Protein AF-A0A529NCM4-F1 (afdb_monomer_lite)

Secondary structure (DSSP, 8-state):
--HHHHHHHHHHHHHHHHHHHHHHHHHHHH--PPPHHHHT-TTTHHHHHHHHHHHHSSTTHHHHHHHHHHTTTHHHHHHHHHHHHHHHHHHHHHHHHHHHHHHHHHHHGGG--

Structure (mmCIF, N/CA/C/O backbone):
data_AF-A0A529NCM4-F1
#
_entry.id   AF-A0A529NCM4-F1
#
loop_
_atom_site.group_PDB
_atom_site.id
_atom_site.type_symbol
_atom_site.label_atom_id
_atom_site.label_alt_id
_atom_site.label_comp_id
_atom_site.label_asym_id
_atom_site.label_entity_id
_atom_site.label_seq_id
_atom_site.pdbx_PDB_ins_code
_atom_site.Cartn_x
_atom_site.Cartn_y
_atom_site.Cartn_z
_atom_site.occupancy
_atom_site.B_iso_or_equiv
_atom_site.auth_seq_id
_atom_site.auth_comp_id
_atom_site.auth_asym_id
_atom_site.auth_atom_id
_atom_site.pdbx_PDB_model_num
ATOM 1 N N . PHE A 1 1 ? 8.523 -6.391 -25.989 1.00 59.00 1 PHE A N 1
ATOM 2 C CA . PHE A 1 1 ? 7.464 -7.277 -25.451 1.00 59.00 1 PHE A CA 1
ATOM 3 C C . PHE A 1 1 ? 7.223 -7.101 -23.940 1.00 59.00 1 PHE A C 1
ATOM 5 O O . PHE A 1 1 ? 6.138 -7.434 -23.498 1.00 59.00 1 PHE A O 1
ATOM 12 N N . LEU A 1 2 ? 8.159 -6.534 -23.152 1.00 65.44 2 LEU A N 1
ATOM 13 C CA . LEU A 1 2 ? 8.000 -6.317 -21.694 1.00 65.44 2 LEU A CA 1
ATOM 14 C C . LEU A 1 2 ? 7.269 -5.019 -21.295 1.00 65.44 2 LEU A C 1
ATOM 16 O O . LEU A 1 2 ? 6.596 -4.990 -20.272 1.00 65.44 2 LEU A O 1
ATOM 20 N N . VAL A 1 3 ? 7.348 -3.958 -22.106 1.00 71.38 3 VAL A N 1
ATOM 21 C CA . VAL A 1 3 ? 6.725 -2.660 -21.772 1.00 71.38 3 VAL A CA 1
ATOM 22 C C . VAL A 1 3 ? 5.199 -2.725 -21.733 1.00 71.38 3 VAL A C 1
ATOM 24 O O . VAL A 1 3 ? 4.601 -2.102 -20.867 1.00 71.38 3 VAL A O 1
ATOM 27 N N . VAL A 1 4 ? 4.566 -3.509 -22.611 1.00 78.88 4 VAL A N 1
ATOM 28 C CA . VAL A 1 4 ? 3.099 -3.638 -22.630 1.00 78.88 4 VAL A CA 1
ATOM 29 C C . VAL A 1 4 ? 2.572 -4.345 -21.364 1.00 78.88 4 VAL A C 1
ATOM 31 O O . VAL A 1 4 ? 1.710 -3.767 -20.706 1.00 78.88 4 VAL A O 1
ATOM 34 N N . PRO A 1 5 ? 3.107 -5.510 -20.937 1.00 76.38 5 PRO A N 1
ATOM 35 C CA . PRO A 1 5 ? 2.738 -6.129 -19.660 1.00 76.38 5 PRO A CA 1
ATOM 36 C C . PRO A 1 5 ? 3.003 -5.246 -18.438 1.00 76.38 5 PRO A C 1
ATOM 38 O O . PRO A 1 5 ? 2.166 -5.190 -17.546 1.00 76.38 5 PRO A O 1
ATOM 41 N N . ILE A 1 6 ? 4.136 -4.535 -18.400 1.00 76.81 6 ILE A N 1
ATOM 42 C CA . ILE A 1 6 ? 4.483 -3.653 -17.274 1.00 76.81 6 ILE A CA 1
ATOM 43 C C . ILE A 1 6 ? 3.543 -2.445 -17.219 1.00 76.81 6 ILE A C 1
ATOM 45 O O . ILE A 1 6 ? 3.075 -2.086 -16.142 1.00 76.81 6 ILE A O 1
ATOM 49 N N . ALA A 1 7 ? 3.222 -1.840 -18.365 1.00 76.88 7 ALA A N 1
ATOM 50 C CA . ALA A 1 7 ? 2.273 -0.733 -18.434 1.00 76.88 7 ALA A CA 1
ATOM 51 C C . ALA A 1 7 ? 0.869 -1.174 -18.002 1.00 76.88 7 ALA A C 1
ATOM 53 O O . ALA A 1 7 ? 0.232 -0.487 -17.207 1.00 76.88 7 ALA A O 1
ATOM 54 N N . LEU A 1 8 ? 0.416 -2.348 -18.455 1.00 81.19 8 LEU A N 1
ATOM 55 C CA . LEU A 1 8 ? -0.855 -2.926 -18.022 1.00 81.19 8 LEU A CA 1
ATOM 56 C C . LEU A 1 8 ? -0.853 -3.207 -16.515 1.00 81.19 8 LEU A C 1
ATOM 58 O O . LEU A 1 8 ? -1.747 -2.736 -15.818 1.00 81.19 8 LEU A O 1
ATOM 62 N N . ALA A 1 9 ? 0.172 -3.879 -15.987 1.00 81.12 9 ALA A N 1
ATOM 63 C CA . ALA A 1 9 ? 0.311 -4.124 -14.551 1.00 81.12 9 ALA A CA 1
ATOM 64 C C . ALA A 1 9 ? 0.305 -2.815 -13.742 1.00 81.12 9 ALA A C 1
ATOM 66 O O . ALA A 1 9 ? -0.351 -2.737 -12.707 1.00 81.12 9 ALA A O 1
ATOM 67 N N . GLY A 1 10 ? 0.958 -1.765 -14.251 1.00 80.62 10 GLY A N 1
ATOM 68 C CA . GLY A 1 10 ? 0.921 -0.427 -13.666 1.00 80.62 10 GLY A CA 1
ATOM 69 C C . GLY A 1 10 ? -0.489 0.164 -13.635 1.00 80.62 10 GLY A C 1
ATOM 70 O O . GLY A 1 10 ? -0.921 0.655 -12.597 1.00 80.62 10 GLY A O 1
ATOM 71 N N . THR A 1 11 ? -1.241 0.076 -14.736 1.00 82.88 11 THR A N 1
ATOM 72 C CA . THR A 1 11 ? -2.634 0.559 -14.769 1.00 82.88 11 THR A CA 1
ATOM 73 C C . THR A 1 11 ? -3.551 -0.212 -13.820 1.00 82.88 11 THR A C 1
ATOM 75 O O . THR A 1 11 ? -4.362 0.407 -13.134 1.00 82.88 11 THR A O 1
ATOM 78 N N . TYR A 1 12 ? -3.389 -1.535 -13.716 1.00 85.12 12 TYR A N 1
ATOM 79 C CA . TYR A 1 12 ? -4.128 -2.352 -12.751 1.00 85.12 12 TYR A CA 1
ATOM 80 C C . TYR A 1 12 ? -3.792 -1.958 -11.313 1.00 85.12 12 TYR A C 1
ATOM 82 O O . TYR A 1 12 ? -4.700 -1.680 -10.537 1.00 85.12 12 TYR A O 1
ATOM 90 N N . ALA A 1 13 ? -2.505 -1.825 -10.983 1.00 85.00 13 ALA A N 1
ATOM 91 C CA . ALA A 1 13 ? -2.070 -1.418 -9.651 1.00 85.00 13 ALA A CA 1
ATOM 92 C C . ALA A 1 13 ? -2.619 -0.038 -9.246 1.00 85.00 13 ALA A C 1
ATOM 94 O O . ALA A 1 13 ? -3.017 0.154 -8.101 1.00 85.00 13 ALA A O 1
ATOM 95 N N . ILE A 1 14 ? -2.682 0.921 -10.179 1.00 84.94 14 ILE A N 1
ATOM 96 C CA . ILE A 1 14 ? -3.266 2.248 -9.920 1.00 84.94 14 ILE A CA 1
ATOM 97 C C . ILE A 1 14 ? -4.764 2.146 -9.610 1.00 84.94 14 ILE A C 1
ATOM 99 O O . ILE A 1 14 ? -5.248 2.820 -8.698 1.00 84.94 14 ILE A O 1
ATOM 103 N N . ASN A 1 15 ? -5.499 1.315 -10.350 1.00 86.75 15 ASN A N 1
ATOM 104 C CA . ASN A 1 15 ? -6.923 1.105 -10.099 1.00 86.75 15 ASN A CA 1
ATOM 105 C C . ASN A 1 15 ? -7.155 0.446 -8.734 1.00 86.75 15 ASN A C 1
ATOM 107 O O . ASN A 1 15 ? -7.985 0.929 -7.966 1.00 86.75 15 ASN A O 1
ATOM 111 N N . GLU A 1 16 ? -6.365 -0.576 -8.405 1.00 86.31 16 GLU A N 1
ATOM 112 C CA . GLU A 1 16 ? -6.419 -1.266 -7.116 1.00 86.31 16 GLU A CA 1
ATOM 113 C C . GLU A 1 16 ? -6.149 -0.294 -5.960 1.00 86.31 16 GLU A C 1
ATOM 115 O O . GLU A 1 16 ? -6.913 -0.215 -5.003 1.00 86.31 16 GLU A O 1
ATOM 120 N N . LEU A 1 17 ? -5.116 0.547 -6.082 1.00 86.62 17 LEU A N 1
ATOM 121 C CA . LEU A 1 17 ? -4.791 1.562 -5.077 1.00 86.62 17 LEU A CA 1
ATOM 122 C C . LEU A 1 17 ? -5.966 2.503 -4.805 1.00 86.62 17 LEU A C 1
ATOM 124 O O . LEU A 1 17 ? -6.193 2.893 -3.661 1.00 86.62 17 LEU A O 1
ATOM 128 N N . ARG A 1 18 ? -6.732 2.869 -5.836 1.00 85.25 18 ARG A N 1
ATOM 129 C CA . ARG A 1 18 ? -7.906 3.731 -5.672 1.00 85.25 18 ARG A CA 1
ATOM 130 C C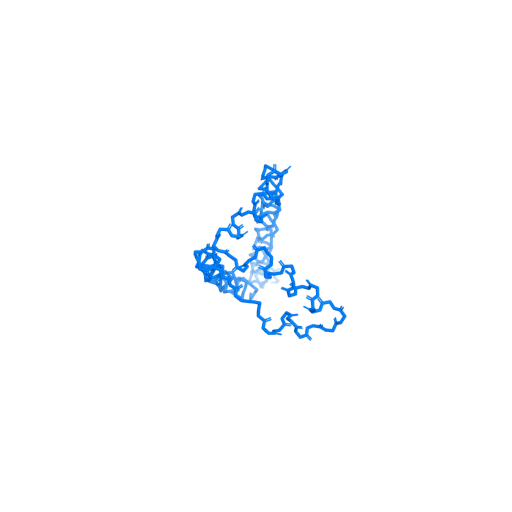 . ARG A 1 18 ? -8.990 3.054 -4.837 1.00 85.25 18 ARG A C 1
ATOM 132 O O . ARG A 1 18 ? -9.603 3.708 -3.995 1.00 85.25 18 ARG A O 1
ATOM 139 N N . GLU A 1 19 ? -9.204 1.764 -5.059 1.00 88.25 19 GLU A N 1
ATOM 140 C CA . GLU A 1 19 ? -10.160 0.954 -4.307 1.00 88.25 19 GLU A CA 1
ATOM 141 C C . GLU A 1 19 ? -9.717 0.777 -2.852 1.00 88.25 19 GLU A C 1
ATOM 143 O O . GLU A 1 19 ? -10.506 0.986 -1.932 1.00 88.25 19 GLU A O 1
ATOM 148 N N . TRP A 1 20 ? -8.425 0.537 -2.628 1.00 85.44 20 TRP A N 1
ATOM 149 C CA . TRP A 1 20 ? -7.835 0.427 -1.294 1.00 85.44 20 TRP A CA 1
ATOM 150 C C . TRP A 1 20 ? -7.930 1.735 -0.506 1.00 85.44 20 TRP A C 1
ATOM 152 O O . TRP A 1 20 ? -8.246 1.722 0.683 1.00 85.44 20 TRP A O 1
ATOM 162 N N . VAL A 1 21 ? -7.707 2.881 -1.158 1.00 85.19 21 VAL A N 1
ATOM 163 C CA . VAL A 1 21 ? -7.899 4.202 -0.539 1.00 85.19 21 VAL A CA 1
ATOM 164 C C . VAL A 1 21 ? -9.369 4.426 -0.185 1.00 85.19 21 VAL A C 1
ATOM 166 O O . VAL A 1 21 ? -9.664 4.912 0.905 1.00 85.19 21 VAL A O 1
ATOM 169 N N . GLY A 1 22 ? -10.297 4.042 -1.067 1.00 86.69 22 GLY A N 1
ATOM 170 C CA . GLY A 1 22 ? -11.734 4.099 -0.789 1.00 86.69 22 GLY A CA 1
ATOM 171 C C . GLY A 1 22 ? -12.117 3.258 0.429 1.00 86.69 22 GLY A C 1
ATOM 172 O O . GLY A 1 22 ? -12.757 3.765 1.350 1.00 86.69 22 GLY A O 1
ATOM 173 N N . TRP A 1 23 ? -11.648 2.010 0.476 1.00 88.06 23 TRP A N 1
ATOM 174 C CA . TRP A 1 23 ? -11.840 1.112 1.613 1.00 88.06 23 TRP A CA 1
ATOM 175 C C . TRP A 1 23 ? -11.252 1.680 2.909 1.00 88.06 23 TRP A C 1
ATOM 177 O O . TRP A 1 23 ? -11.903 1.621 3.949 1.00 88.06 23 TRP A O 1
ATOM 187 N N . ALA A 1 24 ? -10.057 2.275 2.859 1.00 84.19 24 ALA A N 1
ATOM 188 C CA . ALA A 1 24 ? -9.411 2.864 4.030 1.00 84.19 24 ALA A CA 1
ATOM 189 C C . ALA A 1 24 ? -10.197 4.063 4.582 1.00 84.19 24 ALA A C 1
ATOM 191 O O . ALA A 1 24 ? -10.353 4.192 5.796 1.00 84.19 24 ALA A O 1
ATOM 192 N N . ILE A 1 25 ? -10.730 4.926 3.709 1.00 84.12 25 ILE A N 1
ATOM 193 C CA . ILE A 1 25 ? -11.574 6.062 4.110 1.00 84.12 25 ILE A CA 1
ATOM 194 C C . ILE A 1 25 ? -12.880 5.564 4.736 1.00 84.12 25 ILE A C 1
ATOM 196 O O . ILE A 1 25 ? -13.303 6.086 5.766 1.00 84.12 25 ILE A O 1
ATOM 200 N N . GLU A 1 26 ? -13.507 4.559 4.131 1.00 85.31 26 GLU A N 1
ATOM 201 C CA . GLU A 1 26 ? -14.776 4.005 4.601 1.00 85.31 26 GLU A CA 1
ATOM 202 C C . GLU A 1 26 ? -14.621 3.274 5.940 1.00 85.31 26 GLU A C 1
ATOM 204 O O . GLU A 1 26 ? -15.378 3.516 6.880 1.00 85.31 26 GLU A O 1
ATOM 209 N N . THR A 1 27 ? -13.558 2.480 6.065 1.00 86.69 27 THR A N 1
ATOM 210 C CA . THR A 1 27 ? -13.134 1.832 7.311 1.00 86.69 27 THR A CA 1
ATOM 211 C C . THR A 1 27 ? -12.846 2.859 8.397 1.00 86.69 27 THR A C 1
ATOM 213 O O . THR A 1 27 ? -13.258 2.686 9.537 1.00 86.69 27 THR A O 1
ATOM 216 N N . ASN A 1 28 ? -12.201 3.978 8.062 1.00 86.06 28 ASN A N 1
ATOM 217 C CA . ASN A 1 28 ? -11.954 5.036 9.037 1.00 86.06 28 ASN A CA 1
ATOM 218 C C . ASN A 1 28 ? -13.247 5.721 9.511 1.00 86.06 28 ASN A C 1
ATOM 220 O O . ASN A 1 28 ? -13.279 6.265 10.610 1.00 86.06 28 ASN A O 1
ATOM 224 N N . ARG A 1 29 ? -14.306 5.733 8.694 1.00 83.56 29 ARG A N 1
ATOM 225 C CA . ARG A 1 29 ? -15.594 6.348 9.053 1.00 83.56 29 ARG A CA 1
ATOM 226 C C . ARG A 1 29 ? -16.453 5.449 9.930 1.00 83.56 29 ARG A C 1
ATOM 228 O O . ARG A 1 29 ? -17.072 5.952 10.861 1.00 83.56 29 ARG A O 1
ATOM 235 N N . HIS A 1 30 ? -16.492 4.154 9.637 1.00 83.62 30 HIS A N 1
ATOM 236 C CA . HIS A 1 30 ? -17.420 3.221 10.283 1.00 83.62 30 HIS A CA 1
ATOM 237 C C . HIS A 1 30 ? -16.744 2.244 11.254 1.00 83.62 30 HIS A C 1
ATOM 239 O O . HIS A 1 30 ? -17.436 1.587 12.028 1.00 83.62 30 HIS A O 1
ATOM 245 N N . GLY A 1 31 ? -15.412 2.169 11.249 1.00 82.00 31 GLY A N 1
ATOM 246 C CA . GLY A 1 31 ? -14.674 1.035 11.799 1.00 82.00 31 GLY A CA 1
ATOM 247 C C . GLY A 1 31 ? -14.782 -0.184 10.875 1.00 82.00 31 GLY A C 1
ATOM 248 O O . GLY A 1 31 ? -15.728 -0.317 10.096 1.00 82.00 31 GLY A O 1
ATOM 249 N N . ALA A 1 32 ? -13.810 -1.091 10.944 1.00 86.12 32 ALA A N 1
ATOM 250 C CA . ALA A 1 32 ? -13.863 -2.371 10.246 1.00 86.12 32 ALA A CA 1
ATOM 251 C C . ALA A 1 32 ? -13.699 -3.526 11.224 1.00 86.12 32 ALA A C 1
ATOM 253 O O . ALA A 1 32 ? -12.741 -3.590 11.996 1.00 86.12 32 ALA A O 1
ATOM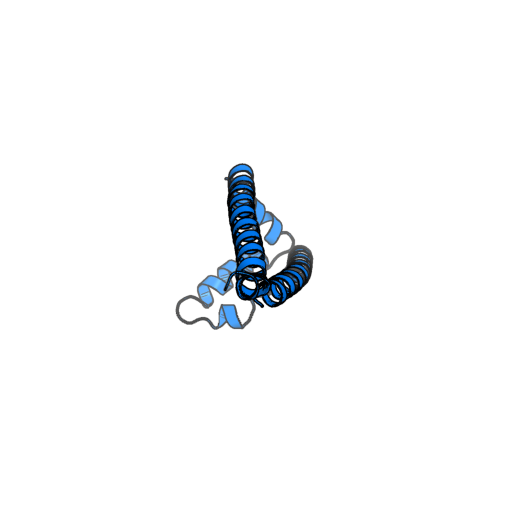 254 N N . VAL A 1 33 ? -14.611 -4.490 11.118 1.00 85.88 33 VAL A N 1
ATOM 255 C CA . VAL A 1 33 ? -14.452 -5.796 11.757 1.00 85.88 33 VAL A CA 1
ATOM 256 C C . VAL A 1 33 ? -13.232 -6.512 11.187 1.00 85.88 33 VAL A C 1
ATOM 258 O O . VAL A 1 33 ? -12.916 -6.376 10.002 1.00 85.88 33 VAL A O 1
ATOM 261 N N . THR A 1 34 ? -12.553 -7.287 12.028 1.00 86.75 34 THR A N 1
ATOM 262 C CA . THR A 1 34 ? -11.395 -8.069 11.602 1.00 86.75 34 THR A CA 1
ATOM 263 C C . THR A 1 34 ? -11.795 -9.047 10.495 1.00 86.75 34 THR A C 1
ATOM 265 O O . THR A 1 34 ? -12.701 -9.865 10.690 1.00 86.75 34 THR A O 1
ATOM 268 N N . PRO A 1 35 ? -11.119 -9.017 9.335 1.00 87.44 35 PRO A N 1
ATOM 269 C CA . PRO A 1 35 ? -11.323 -10.003 8.291 1.00 87.44 35 PRO A CA 1
ATOM 270 C C . PRO A 1 35 ? -11.068 -11.425 8.792 1.00 87.44 35 PRO A C 1
ATOM 272 O O . PRO A 1 35 ? -10.090 -11.696 9.490 1.00 87.44 35 PRO A O 1
ATOM 275 N N . GLN A 1 36 ? -11.898 -12.371 8.361 1.00 85.12 36 GLN A N 1
ATOM 276 C CA . GLN A 1 36 ? -11.799 -13.749 8.839 1.00 85.12 36 GLN A CA 1
ATOM 277 C C . GLN A 1 36 ? -10.460 -14.414 8.491 1.00 85.12 36 GLN A C 1
ATOM 279 O O . GLN A 1 36 ? -9.951 -15.213 9.272 1.00 85.12 36 GLN A O 1
ATOM 284 N N . TRP A 1 37 ? -9.838 -14.044 7.368 1.00 88.06 37 TRP A N 1
ATOM 285 C CA . TRP A 1 37 ? -8.512 -14.547 6.998 1.00 88.06 37 TRP A CA 1
ATOM 286 C C . TRP A 1 37 ? -7.404 -14.089 7.960 1.00 88.06 37 TRP A C 1
ATOM 288 O O . TRP A 1 37 ? -6.439 -14.823 8.150 1.00 88.06 37 TRP A O 1
ATOM 298 N N . ILE A 1 38 ? -7.556 -12.922 8.598 1.00 85.75 38 ILE A N 1
ATOM 299 C CA . ILE A 1 38 ? -6.642 -12.433 9.639 1.00 85.75 38 ILE A CA 1
ATOM 300 C C . ILE A 1 38 ? -6.857 -13.225 10.925 1.00 85.75 38 ILE A C 1
ATOM 302 O O . ILE A 1 38 ? -5.912 -13.786 11.475 1.00 85.75 38 ILE A O 1
ATOM 306 N N . ALA A 1 39 ? -8.112 -13.323 11.368 1.00 87.06 39 ALA A N 1
ATOM 307 C CA . ALA A 1 39 ? -8.464 -14.013 12.607 1.00 87.06 39 ALA A CA 1
ATOM 308 C C . ALA A 1 39 ? -8.119 -15.515 12.578 1.00 87.06 39 ALA A C 1
ATOM 310 O O . ALA A 1 39 ? -7.821 -16.103 13.612 1.00 87.06 39 ALA A O 1
ATOM 311 N N . THR A 1 40 ? -8.123 -16.133 11.392 1.00 89.56 40 THR A N 1
ATOM 312 C CA . THR A 1 40 ? -7.861 -17.573 11.218 1.00 89.56 40 THR A CA 1
ATOM 313 C C . THR A 1 40 ? -6.369 -17.895 11.031 1.00 89.56 40 THR A C 1
ATOM 315 O O . THR A 1 40 ? -6.014 -19.057 10.833 1.00 89.56 40 THR A O 1
ATOM 318 N N . MET A 1 41 ? -5.465 -16.905 11.075 1.00 90.12 41 MET A N 1
ATOM 319 C CA . MET A 1 41 ? -4.032 -17.182 10.932 1.00 90.12 41 MET A CA 1
ATOM 320 C C . MET A 1 41 ? -3.515 -18.063 12.078 1.00 90.12 41 MET A C 1
ATOM 322 O O . MET A 1 41 ? -3.756 -17.754 13.249 1.00 90.12 41 MET A O 1
ATOM 326 N N . PRO A 1 42 ? -2.747 -19.127 11.781 1.00 84.19 42 PRO A N 1
ATOM 327 C CA . PRO A 1 42 ? -2.136 -19.931 12.826 1.00 84.19 42 PRO A CA 1
ATOM 328 C C . PRO A 1 42 ? -1.129 -19.087 13.619 1.00 84.19 42 PRO A C 1
ATOM 330 O O . PRO A 1 42 ? -0.449 -18.230 13.056 1.00 84.19 42 PRO A O 1
ATOM 333 N N . ILE A 1 43 ? -1.010 -19.363 14.922 1.00 87.25 43 ILE A N 1
ATOM 334 C CA . ILE A 1 43 ? -0.054 -18.754 15.870 1.00 87.25 43 ILE A CA 1
ATOM 335 C C . ILE A 1 43 ? -0.380 -17.301 16.254 1.00 87.25 43 ILE A C 1
ATOM 337 O O . ILE A 1 43 ? -0.330 -16.974 17.435 1.00 87.25 43 ILE A O 1
ATOM 341 N N . ILE A 1 44 ? -0.725 -16.438 15.296 1.00 91.25 44 ILE A N 1
ATOM 342 C CA . ILE A 1 44 ? -0.863 -14.986 15.518 1.00 91.25 44 ILE A CA 1
ATOM 343 C C . ILE A 1 44 ? -2.270 -14.433 15.259 1.00 91.25 44 ILE A C 1
ATOM 345 O O . ILE A 1 44 ? -2.482 -13.244 15.473 1.00 91.25 44 ILE A O 1
ATOM 349 N N . GLY A 1 45 ? -3.225 -15.252 14.803 1.00 88.19 45 GLY A N 1
ATOM 350 C CA . GLY A 1 45 ? -4.545 -14.780 14.368 1.00 88.19 45 GLY A CA 1
ATOM 351 C C . GLY A 1 45 ? -5.358 -14.091 15.462 1.00 88.19 45 GLY A C 1
ATOM 352 O O . GLY A 1 45 ? -5.938 -13.037 15.218 1.00 88.19 45 GLY A O 1
ATOM 353 N N . GLU A 1 46 ? -5.342 -14.628 16.684 1.00 87.25 46 GLU A N 1
ATOM 354 C CA . GLU A 1 46 ? -6.045 -14.035 17.830 1.00 87.25 46 GLU A CA 1
ATOM 355 C C . GLU A 1 46 ? -5.419 -12.699 18.252 1.00 87.25 46 GLU A C 1
ATOM 357 O O . GLU A 1 46 ? -6.123 -11.700 18.379 1.00 87.25 46 GLU A O 1
ATOM 362 N N . TRP A 1 47 ? -4.085 -12.643 18.344 1.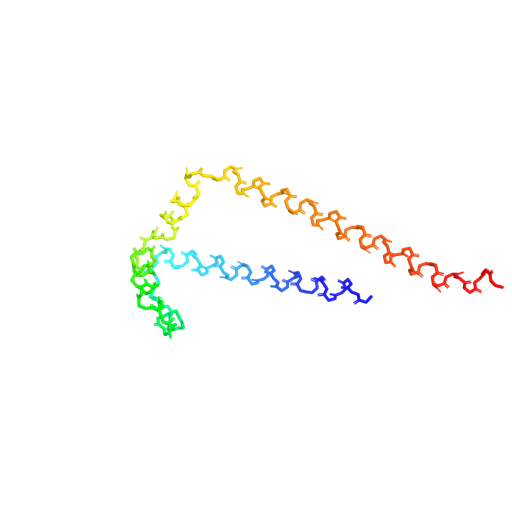00 90.38 47 TRP A N 1
ATOM 363 C CA . TRP A 1 47 ? -3.366 -11.399 18.629 1.00 90.38 47 TRP A CA 1
ATOM 364 C C . TRP A 1 47 ? -3.609 -10.342 17.542 1.00 90.38 47 TRP A C 1
ATOM 366 O O . TRP A 1 47 ? -3.916 -9.194 17.861 1.00 90.38 47 TRP A O 1
ATOM 376 N N . LEU A 1 48 ? -3.542 -10.713 16.255 1.00 87.75 48 LEU A N 1
ATOM 377 C CA . LEU A 1 48 ? -3.855 -9.792 15.158 1.00 87.75 48 LEU A CA 1
ATOM 378 C C . LEU A 1 48 ? -5.310 -9.323 15.225 1.00 87.75 48 LEU A C 1
ATOM 380 O O . LEU A 1 48 ? -5.580 -8.165 14.926 1.00 87.75 48 LEU A O 1
ATOM 384 N N . ASN A 1 49 ? -6.239 -10.197 15.610 1.00 89.38 49 ASN A N 1
ATOM 385 C CA . ASN A 1 49 ? -7.646 -9.853 15.759 1.00 89.38 49 ASN A CA 1
ATOM 386 C C . ASN A 1 49 ? -7.878 -8.835 16.883 1.00 89.38 49 ASN A C 1
ATOM 388 O O . ASN A 1 49 ? -8.619 -7.871 16.686 1.00 89.38 49 ASN A O 1
ATOM 392 N N . GLU A 1 50 ? -7.224 -8.998 18.032 1.00 88.12 50 GLU A N 1
ATOM 393 C CA . GLU A 1 50 ? -7.268 -8.011 19.116 1.00 88.12 50 GLU A CA 1
ATOM 394 C C . GLU A 1 50 ? -6.653 -6.678 18.690 1.00 88.12 50 GLU A C 1
ATOM 396 O O . GLU A 1 50 ? -7.260 -5.624 18.895 1.00 88.12 50 GLU A O 1
ATOM 401 N N . GLN A 1 51 ? -5.481 -6.706 18.048 1.00 86.69 51 GLN A N 1
ATOM 402 C CA . GLN A 1 51 ? -4.831 -5.492 17.551 1.00 86.69 51 GLN A CA 1
ATOM 403 C C . GLN A 1 51 ? -5.680 -4.782 16.498 1.00 86.69 51 GLN A C 1
ATOM 405 O O . GLN A 1 51 ? -5.812 -3.559 16.537 1.00 86.69 51 GLN A O 1
ATOM 410 N N . TRP A 1 52 ? -6.294 -5.530 15.584 1.00 88.44 52 TRP A N 1
ATOM 411 C CA . TRP A 1 52 ? -7.191 -4.980 14.579 1.00 88.44 52 TRP A CA 1
ATOM 412 C C . TRP A 1 52 ? -8.419 -4.353 15.228 1.00 88.44 52 TRP A C 1
ATOM 414 O O . TRP A 1 52 ? -8.727 -3.199 14.966 1.00 88.44 52 TRP A O 1
ATOM 424 N N . THR A 1 53 ? -9.088 -5.063 16.133 1.00 87.44 53 THR A N 1
ATOM 425 C CA . THR A 1 53 ? -10.274 -4.539 16.828 1.00 87.44 53 THR A CA 1
ATOM 426 C C . THR A 1 53 ? -9.938 -3.281 17.632 1.00 87.44 53 THR A C 1
ATOM 428 O O . THR A 1 53 ? -10.704 -2.323 17.627 1.00 87.44 53 THR A O 1
ATOM 431 N N . THR A 1 54 ? -8.764 -3.250 18.263 1.00 85.25 54 THR A N 1
ATOM 432 C CA . THR A 1 54 ? -8.306 -2.109 19.066 1.00 85.25 54 THR A CA 1
ATOM 433 C C . THR A 1 54 ? -8.005 -0.882 18.212 1.00 85.25 54 THR A C 1
ATOM 435 O O . THR A 1 54 ? -8.383 0.213 18.597 1.00 85.25 54 THR A O 1
ATOM 438 N N . ASN A 1 55 ? -7.344 -1.050 17.061 1.00 83.69 55 ASN A N 1
ATOM 439 C CA . ASN A 1 55 ? -6.855 0.078 16.259 1.00 83.69 55 ASN A CA 1
ATOM 440 C C . ASN A 1 55 ? -7.736 0.428 15.047 1.00 83.69 55 ASN A C 1
ATOM 442 O O . ASN A 1 55 ? -7.614 1.509 14.488 1.00 83.69 55 ASN A O 1
ATOM 446 N N . LEU A 1 56 ? -8.565 -0.499 14.570 1.00 85.94 56 LEU A N 1
ATOM 447 C CA . LEU A 1 56 ? -9.382 -0.375 13.354 1.00 85.94 56 LEU A CA 1
ATOM 448 C C . LEU A 1 56 ? -10.868 -0.658 13.615 1.00 85.94 56 LEU A C 1
ATOM 450 O O . LEU A 1 56 ? -11.692 -0.429 12.731 1.00 85.94 56 LEU A O 1
ATOM 454 N N . GLY A 1 57 ? -11.231 -1.125 14.814 1.00 85.00 57 GLY A N 1
ATOM 455 C CA . GLY A 1 57 ? -12.611 -1.451 15.183 1.00 85.00 57 GLY A CA 1
ATOM 456 C C . GLY A 1 57 ? -13.486 -0.244 15.528 1.00 85.00 57 GLY A C 1
ATOM 457 O O . GLY A 1 57 ? -14.683 -0.418 15.742 1.00 85.00 57 GLY A O 1
ATOM 458 N N . HIS A 1 58 ? -12.929 0.970 15.568 1.00 83.31 58 HIS A N 1
ATOM 459 C CA . HIS A 1 58 ? -13.673 2.198 15.849 1.00 83.31 58 HIS A CA 1
ATOM 460 C C . HIS A 1 58 ? -13.468 3.271 14.767 1.00 83.31 58 HIS A C 1
ATOM 462 O O . HIS A 1 58 ? -12.427 3.297 14.098 1.00 83.31 58 HIS A O 1
ATOM 468 N N . PRO A 1 59 ? -14.436 4.195 14.601 1.00 83.44 59 PRO A N 1
ATOM 469 C CA . PRO A 1 59 ? -14.258 5.372 13.759 1.00 83.44 59 PRO A CA 1
ATOM 470 C C . PRO A 1 59 ? -13.003 6.155 14.165 1.00 83.44 59 PRO A C 1
ATOM 472 O O . PRO A 1 59 ? -12.743 6.351 15.351 1.00 83.44 59 PRO A O 1
ATOM 475 N N . GLY A 1 60 ? -12.221 6.603 13.185 1.00 80.31 60 GLY A N 1
ATOM 476 C CA . GLY A 1 60 ? -10.975 7.347 13.390 1.00 80.31 60 GLY A CA 1
ATOM 477 C C . GLY A 1 60 ? -9.715 6.493 13.578 1.00 80.31 60 GLY A C 1
ATOM 478 O O . GLY A 1 60 ? -8.618 7.047 13.523 1.00 80.31 60 GLY A O 1
ATOM 479 N N . GLY A 1 61 ? -9.838 5.169 13.722 1.00 82.06 61 GLY A N 1
ATOM 480 C CA . GLY A 1 61 ? -8.711 4.280 14.025 1.00 82.06 61 GLY A CA 1
ATOM 481 C C . GLY A 1 61 ? -7.588 4.256 12.973 1.00 82.06 61 GLY A C 1
ATOM 482 O O . GLY A 1 61 ? -6.405 4.296 13.310 1.00 82.06 61 GLY A O 1
ATOM 483 N N . ILE A 1 62 ? -7.923 4.315 11.674 1.00 81.81 62 ILE A N 1
ATOM 484 C CA . ILE A 1 62 ? -6.915 4.441 10.596 1.00 81.81 62 ILE A CA 1
ATOM 485 C C . ILE A 1 62 ? -6.146 5.763 10.753 1.00 81.81 62 ILE A C 1
ATOM 487 O O . ILE A 1 62 ? -4.933 5.810 10.554 1.00 81.81 62 ILE A O 1
ATOM 491 N N . GLY A 1 63 ? -6.846 6.845 11.103 1.00 75.56 63 GLY A N 1
ATOM 492 C CA . GLY A 1 63 ? -6.243 8.155 11.340 1.00 75.56 63 GLY A CA 1
ATOM 493 C C . GLY A 1 63 ? -5.258 8.141 12.508 1.00 75.56 63 GLY A C 1
ATOM 494 O O . GLY A 1 63 ? -4.167 8.697 12.385 1.00 75.56 63 GLY A O 1
ATOM 495 N N . GLU A 1 64 ? -5.606 7.462 13.600 1.00 80.38 64 GLU A N 1
ATOM 496 C CA . GLU A 1 64 ? -4.740 7.278 14.770 1.00 80.38 64 GLU A CA 1
ATOM 497 C C . GLU A 1 64 ? -3.518 6.414 14.452 1.00 80.38 64 GLU A C 1
ATOM 499 O O . GLU A 1 64 ? -2.401 6.795 14.795 1.00 80.38 64 GLU A O 1
ATOM 504 N N . LEU A 1 65 ? -3.684 5.314 13.711 1.00 79.56 65 LEU A N 1
ATOM 505 C CA . LEU A 1 65 ? -2.570 4.483 13.239 1.00 79.56 65 LEU A CA 1
ATOM 506 C C . LEU A 1 65 ? -1.614 5.259 12.337 1.00 79.56 65 LEU A C 1
ATOM 508 O O . LEU A 1 65 ? -0.396 5.177 12.495 1.00 79.56 65 LEU A O 1
ATOM 512 N N . ILE A 1 66 ? -2.151 6.042 11.399 1.00 74.19 66 ILE A N 1
ATOM 513 C CA . ILE A 1 66 ? -1.333 6.916 10.561 1.00 74.19 66 ILE A CA 1
ATOM 514 C C . ILE A 1 66 ? -0.653 7.961 11.444 1.00 74.19 66 ILE A C 1
ATOM 516 O O . ILE A 1 66 ? 0.529 8.196 11.268 1.00 74.19 66 ILE A O 1
ATOM 520 N N . GLN A 1 67 ? -1.303 8.565 12.433 1.00 73.44 67 GLN A N 1
ATOM 521 C CA . GLN A 1 67 ? -0.610 9.486 13.339 1.00 73.44 67 GLN A CA 1
ATOM 522 C C . GLN A 1 67 ? 0.458 8.801 14.200 1.00 73.44 67 GLN A C 1
ATOM 524 O O . GLN A 1 67 ? 1.503 9.397 14.431 1.00 73.44 67 GLN A O 1
ATOM 529 N N . LEU A 1 68 ? 0.261 7.556 14.621 1.00 73.31 68 LEU A N 1
ATOM 530 C CA . LEU A 1 68 ? 1.241 6.796 15.395 1.00 73.31 68 LEU A CA 1
ATOM 531 C C . LEU A 1 68 ? 2.475 6.442 14.548 1.00 73.31 68 LEU A C 1
ATOM 533 O O . LEU A 1 68 ? 3.611 6.638 14.976 1.00 73.31 68 LEU A O 1
ATOM 537 N N . VAL A 1 69 ? 2.259 5.967 13.320 1.00 68.25 69 VAL A N 1
ATOM 538 C CA . VAL A 1 69 ? 3.326 5.560 12.386 1.00 68.25 69 VAL A CA 1
ATOM 539 C C . VAL A 1 69 ? 3.996 6.772 11.733 1.00 68.25 69 VAL A C 1
ATOM 541 O O . VAL A 1 69 ? 5.202 6.790 11.492 1.00 68.25 69 VAL A O 1
ATOM 544 N N . SER A 1 70 ? 3.216 7.808 11.448 1.00 64.69 70 SER A N 1
ATOM 545 C CA . SER A 1 70 ? 3.625 8.966 10.658 1.00 64.69 70 SER A CA 1
ATOM 546 C C . SER A 1 70 ? 4.017 10.151 11.566 1.00 64.69 70 SER A C 1
ATOM 548 O O . SER A 1 70 ? 4.959 10.878 11.255 1.00 64.69 70 SER A O 1
ATOM 550 N N . GLY A 1 71 ? 3.443 10.302 12.761 1.00 59.03 71 GLY A N 1
ATOM 551 C CA . GLY A 1 71 ? 3.825 11.329 13.747 1.00 59.03 71 GLY A CA 1
ATOM 552 C C . GLY A 1 71 ? 5.290 11.268 14.193 1.00 59.03 71 GLY A C 1
ATOM 553 O O . GLY A 1 71 ? 5.843 12.285 14.603 1.00 59.03 71 GLY A O 1
ATOM 554 N N . ALA A 1 72 ? 5.959 10.124 14.020 1.00 59.06 72 ALA A N 1
ATOM 555 C CA . ALA A 1 72 ? 7.398 9.995 14.231 1.00 59.06 72 ALA A CA 1
ATOM 556 C C . ALA A 1 72 ? 8.252 10.278 12.973 1.00 59.06 72 ALA A C 1
ATOM 558 O O . ALA A 1 72 ? 9.447 10.521 13.113 1.00 59.06 72 ALA A O 1
ATOM 559 N N . ASN A 1 73 ? 7.698 10.217 11.749 1.00 57.25 73 ASN A N 1
ATOM 560 C CA . ASN A 1 73 ? 8.505 10.091 10.522 1.00 57.25 73 ASN A CA 1
ATOM 561 C C . ASN A 1 73 ? 7.813 10.438 9.167 1.00 57.25 73 ASN A C 1
ATOM 563 O O . ASN A 1 73 ? 8.332 10.041 8.124 1.00 57.25 73 ASN A O 1
ATOM 567 N N . ILE A 1 74 ? 6.707 11.208 9.102 1.00 57.28 74 ILE A N 1
ATOM 568 C CA . ILE A 1 74 ? 6.046 11.619 7.822 1.00 57.28 74 ILE A CA 1
ATOM 569 C C . ILE A 1 74 ? 7.073 12.112 6.796 1.00 57.28 74 ILE A C 1
ATOM 571 O O . ILE A 1 74 ? 7.049 11.740 5.621 1.00 57.28 74 ILE A O 1
ATOM 575 N N . GLY A 1 75 ? 8.014 12.938 7.256 1.00 59.53 75 GLY A N 1
ATOM 576 C CA . GLY A 1 75 ? 9.038 13.524 6.404 1.00 59.53 75 GLY A CA 1
ATOM 577 C C . GLY A 1 75 ? 10.062 12.526 5.862 1.00 59.53 75 GLY A C 1
ATOM 578 O O . GLY A 1 75 ? 10.642 12.806 4.817 1.00 59.53 75 GLY A O 1
ATOM 579 N N . SER A 1 76 ? 10.314 11.397 6.527 1.00 63.66 76 SER A N 1
ATOM 580 C CA . SER A 1 76 ? 11.301 10.399 6.093 1.00 63.66 76 SER A CA 1
ATOM 581 C C . SER A 1 76 ? 10.674 9.311 5.221 1.00 63.66 76 SER A C 1
ATOM 583 O O . SER A 1 76 ? 11.285 8.933 4.226 1.00 63.66 76 SER A O 1
ATOM 585 N N . ILE A 1 77 ? 9.430 8.896 5.490 1.00 66.12 77 ILE A N 1
ATOM 586 C CA . ILE A 1 77 ? 8.686 7.952 4.635 1.00 66.12 77 ILE A CA 1
ATOM 587 C C . ILE A 1 77 ? 8.374 8.597 3.284 1.00 66.12 77 ILE A C 1
ATOM 589 O O . ILE A 1 77 ? 8.620 7.993 2.243 1.00 66.12 77 ILE A O 1
ATOM 593 N N . TYR A 1 78 ? 7.909 9.851 3.281 1.00 62.66 78 TYR A N 1
ATOM 594 C CA . TYR A 1 78 ? 7.634 10.574 2.038 1.00 62.66 78 TYR A CA 1
ATOM 595 C C . TYR A 1 78 ? 8.907 10.770 1.201 1.00 62.66 78 TYR A C 1
ATOM 597 O O . TYR A 1 78 ? 8.900 10.556 -0.009 1.00 62.66 78 TYR A O 1
ATOM 605 N N . ARG A 1 79 ? 10.040 11.089 1.846 1.00 67.00 79 ARG A N 1
ATOM 606 C CA . ARG A 1 79 ? 11.350 11.160 1.176 1.00 67.00 79 ARG A CA 1
ATOM 607 C C . ARG A 1 79 ? 11.833 9.799 0.690 1.00 67.00 79 ARG A C 1
ATOM 609 O O . ARG A 1 79 ? 12.384 9.733 -0.399 1.00 67.00 79 ARG A O 1
ATOM 616 N N . GLY A 1 80 ? 11.626 8.734 1.460 1.00 71.81 80 GLY A N 1
ATOM 617 C CA . GLY A 1 80 ? 11.988 7.370 1.080 1.00 71.81 80 GLY A CA 1
ATOM 618 C C . GLY A 1 80 ? 11.197 6.891 -0.134 1.00 71.81 80 GLY A C 1
ATOM 619 O O . GLY A 1 80 ? 11.788 6.398 -1.089 1.00 71.81 80 GLY A O 1
ATOM 620 N N . ALA A 1 81 ? 9.884 7.123 -0.147 1.00 72.06 81 ALA A N 1
ATOM 621 C CA . ALA A 1 81 ? 9.016 6.813 -1.278 1.00 72.06 81 ALA A CA 1
ATOM 622 C C . ALA A 1 81 ? 9.383 7.631 -2.525 1.00 72.06 81 ALA A C 1
ATOM 624 O O . ALA A 1 81 ? 9.482 7.074 -3.616 1.00 72.06 81 ALA A O 1
ATOM 625 N N . LEU A 1 82 ? 9.653 8.933 -2.374 1.00 71.31 82 LEU A N 1
ATOM 626 C CA . LEU A 1 82 ? 10.105 9.779 -3.481 1.00 71.31 82 LEU A CA 1
ATOM 627 C C . LEU A 1 82 ? 11.491 9.381 -4.005 1.00 71.31 82 LEU A C 1
ATOM 629 O O . LEU A 1 82 ? 11.693 9.332 -5.216 1.00 71.31 82 LEU A O 1
ATOM 633 N N . ALA A 1 83 ? 12.441 9.070 -3.121 1.00 74.56 83 ALA A N 1
ATOM 634 C CA . ALA A 1 83 ? 13.787 8.646 -3.501 1.00 74.56 83 ALA A CA 1
ATOM 635 C C . ALA A 1 83 ? 13.773 7.279 -4.202 1.00 74.56 83 ALA A C 1
ATOM 637 O O . ALA A 1 83 ? 14.392 7.114 -5.255 1.00 74.56 83 ALA A O 1
ATOM 638 N N . ALA A 1 84 ? 13.019 6.317 -3.663 1.00 74.12 84 ALA A N 1
ATOM 639 C CA . ALA A 1 84 ? 12.830 5.009 -4.278 1.00 74.12 84 ALA A CA 1
ATOM 640 C C . ALA A 1 84 ? 12.087 5.118 -5.619 1.00 74.12 84 ALA A C 1
ATOM 642 O O . ALA A 1 84 ? 12.501 4.501 -6.598 1.00 74.12 84 ALA A O 1
ATOM 643 N N . GLY A 1 85 ? 11.044 5.952 -5.698 1.00 73.75 85 GLY A N 1
ATOM 644 C CA . GLY A 1 85 ? 10.299 6.219 -6.929 1.00 73.75 85 GLY A CA 1
ATOM 645 C C . GLY A 1 85 ? 11.162 6.855 -8.020 1.00 73.75 85 GLY A C 1
ATOM 646 O O . GLY A 1 85 ? 11.117 6.419 -9.168 1.00 73.75 85 GLY A O 1
ATOM 647 N N . GLY A 1 86 ? 12.009 7.827 -7.667 1.00 78.50 86 GLY A N 1
ATOM 648 C CA . GLY A 1 86 ? 12.967 8.433 -8.597 1.00 78.50 86 GLY A CA 1
ATOM 649 C C . GLY A 1 86 ? 13.993 7.429 -9.133 1.00 78.50 86 GLY A C 1
ATOM 650 O O . GLY A 1 86 ? 14.257 7.394 -10.335 1.00 78.50 86 GLY A O 1
ATOM 651 N N . SER A 1 87 ? 14.524 6.559 -8.268 1.00 79.88 87 SER A N 1
ATOM 652 C CA . SER A 1 87 ? 15.439 5.483 -8.675 1.00 79.88 87 SER A CA 1
ATOM 653 C C . SER A 1 87 ? 14.756 4.461 -9.593 1.00 79.88 87 SER A C 1
ATOM 655 O O . SER A 1 87 ? 15.281 4.140 -10.661 1.00 79.88 87 SER A O 1
ATOM 657 N N . ALA A 1 88 ? 13.552 4.010 -9.234 1.00 80.50 88 ALA A N 1
ATOM 658 C CA . ALA A 1 88 ? 12.764 3.081 -10.040 1.00 80.50 88 ALA A CA 1
ATOM 659 C C . ALA A 1 88 ? 12.401 3.668 -11.414 1.00 80.50 88 ALA A C 1
ATOM 661 O O . ALA A 1 88 ? 12.468 2.967 -12.424 1.00 80.50 88 ALA A O 1
ATOM 662 N N . PHE A 1 89 ? 12.081 4.963 -11.480 1.00 81.69 89 PHE A N 1
ATOM 663 C CA . PHE A 1 89 ? 11.820 5.663 -12.736 1.00 81.69 89 PHE A CA 1
ATOM 664 C C . PHE A 1 89 ? 13.058 5.698 -13.643 1.00 81.69 89 PHE A C 1
ATOM 666 O O . PHE A 1 89 ? 12.956 5.437 -14.841 1.00 81.69 89 PHE A O 1
ATOM 673 N N . GLY A 1 90 ? 14.243 5.942 -13.073 1.00 83.62 90 GLY A N 1
ATOM 674 C CA . GLY A 1 90 ? 15.511 5.880 -13.803 1.00 83.62 90 GLY A CA 1
ATOM 675 C C . GLY A 1 90 ? 15.818 4.484 -14.353 1.00 83.62 90 GLY A C 1
ATOM 676 O O . GLY A 1 90 ? 16.243 4.353 -15.503 1.00 83.62 90 GLY A O 1
ATOM 677 N N . LEU A 1 91 ? 15.545 3.431 -13.575 1.00 85.44 91 LEU A N 1
ATOM 678 C CA . LEU A 1 91 ? 15.673 2.043 -14.032 1.00 85.44 91 LEU A CA 1
ATOM 679 C C . LEU A 1 91 ? 14.697 1.731 -15.171 1.00 85.44 91 LEU A C 1
ATOM 681 O O . LEU A 1 91 ? 15.090 1.120 -16.163 1.00 85.44 91 LEU A O 1
ATOM 685 N N . LEU A 1 92 ? 13.450 2.195 -15.067 1.00 84.50 92 LEU A N 1
ATOM 686 C CA . LEU A 1 92 ? 12.435 2.017 -16.104 1.00 84.50 92 LEU A CA 1
ATOM 687 C C . LEU A 1 92 ? 12.832 2.729 -17.402 1.00 84.50 92 LEU A C 1
ATOM 689 O O . LEU A 1 92 ? 12.741 2.132 -18.474 1.00 84.50 92 LEU A O 1
ATOM 693 N N . LEU A 1 93 ? 13.328 3.967 -17.315 1.00 86.88 93 LEU A N 1
ATOM 694 C CA . LEU A 1 93 ? 13.808 4.719 -18.475 1.00 86.88 93 LEU A CA 1
ATOM 695 C C . LEU A 1 93 ? 15.039 4.058 -19.108 1.00 86.88 93 LEU A C 1
ATOM 697 O O . LEU A 1 93 ? 15.099 3.933 -20.328 1.00 86.88 93 LEU A O 1
ATOM 701 N N . THR A 1 94 ? 15.985 3.584 -18.294 1.00 88.38 94 THR A N 1
ATOM 702 C CA . THR A 1 94 ? 17.170 2.842 -18.760 1.00 88.38 94 THR A CA 1
ATOM 703 C C . THR A 1 94 ? 16.768 1.571 -19.500 1.00 88.38 94 THR A C 1
ATOM 705 O O . THR A 1 94 ? 17.262 1.297 -20.592 1.00 88.38 94 THR A O 1
ATOM 708 N N . LEU A 1 95 ? 15.831 0.810 -18.937 1.00 86.19 95 LEU A N 1
ATOM 709 C CA . LEU A 1 95 ? 15.320 -0.410 -19.552 1.00 86.19 95 LEU A CA 1
ATOM 710 C C . LEU A 1 95 ? 14.595 -0.108 -20.867 1.00 86.19 95 LEU A C 1
ATOM 712 O O . LEU A 1 95 ? 14.782 -0.819 -21.853 1.00 86.19 95 LEU A O 1
ATOM 716 N N . LEU A 1 96 ? 13.803 0.965 -20.906 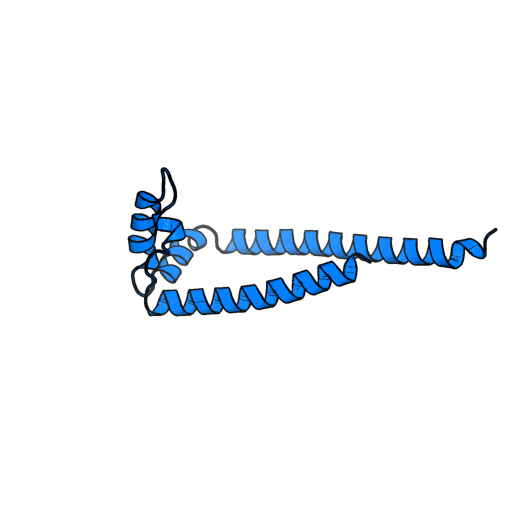1.00 85.81 96 LEU A N 1
ATOM 717 C CA . LEU A 1 96 ? 13.103 1.410 -22.108 1.00 85.81 96 LEU A CA 1
ATOM 718 C C . LEU A 1 96 ? 14.087 1.845 -23.198 1.00 85.81 96 LEU A C 1
ATOM 720 O O . LEU A 1 96 ? 13.957 1.414 -24.342 1.00 85.81 96 LEU A O 1
ATOM 724 N N . PHE A 1 97 ? 15.109 2.619 -22.836 1.00 88.69 97 PHE A N 1
ATOM 725 C CA . PHE A 1 97 ? 16.180 3.020 -23.742 1.00 88.69 97 PHE A CA 1
ATOM 726 C C . PHE A 1 97 ? 16.934 1.809 -24.300 1.00 88.69 97 PHE A C 1
ATOM 728 O O . PHE A 1 97 ? 17.088 1.685 -25.512 1.00 88.69 97 PHE A O 1
ATOM 735 N N . MET A 1 98 ? 17.331 0.872 -23.435 1.00 89.62 98 MET A N 1
ATOM 736 C CA . MET A 1 98 ? 17.990 -0.371 -23.840 1.00 89.62 98 MET A CA 1
ATOM 737 C C . MET A 1 98 ? 17.119 -1.175 -24.809 1.00 89.62 98 MET A C 1
ATOM 739 O O . MET A 1 98 ? 17.616 -1.682 -25.810 1.00 89.62 98 MET A O 1
ATOM 743 N N . MET A 1 99 ? 15.813 -1.264 -24.553 1.00 85.31 99 MET A N 1
ATOM 744 C CA . MET A 1 99 ? 14.899 -1.987 -25.433 1.00 85.31 99 MET A CA 1
ATOM 745 C C . MET A 1 99 ? 14.746 -1.304 -26.799 1.00 85.31 99 MET A C 1
ATOM 747 O O . MET A 1 99 ? 14.671 -2.003 -27.806 1.00 85.31 99 MET A O 1
ATOM 751 N N . ILE A 1 100 ? 14.742 0.032 -26.856 1.00 85.25 100 ILE A N 1
ATOM 752 C CA . ILE A 1 100 ? 14.738 0.789 -28.120 1.00 85.25 100 ILE A CA 1
ATOM 753 C C . ILE A 1 100 ? 16.046 0.565 -28.887 1.00 85.25 100 ILE A C 1
ATOM 755 O O . ILE A 1 100 ? 16.011 0.269 -30.079 1.00 85.25 100 ILE A O 1
ATOM 759 N N . ALA A 1 101 ? 17.194 0.656 -28.212 1.00 87.12 101 ALA A N 1
ATOM 760 C CA . ALA A 1 101 ? 18.502 0.440 -28.825 1.00 87.12 101 ALA A CA 1
ATOM 761 C C . ALA A 1 101 ? 18.638 -0.978 -29.399 1.00 87.12 101 ALA A C 1
ATOM 763 O O . ALA A 1 101 ? 19.053 -1.141 -30.543 1.00 87.12 101 ALA A O 1
ATOM 764 N N . LEU A 1 102 ? 18.223 -2.000 -28.642 1.00 84.44 102 LEU A N 1
ATOM 765 C CA . LEU A 1 102 ? 18.201 -3.387 -29.111 1.00 84.44 102 LEU A CA 1
ATOM 766 C C . LEU A 1 102 ? 17.228 -3.589 -30.270 1.00 84.44 102 LEU A C 1
ATOM 768 O O . LEU A 1 102 ? 17.530 -4.338 -31.192 1.00 84.44 102 LEU A O 1
ATOM 772 N N . PHE A 1 103 ? 16.073 -2.923 -30.242 1.00 84.44 103 PHE A N 1
ATOM 773 C CA . PHE A 1 103 ? 15.118 -2.987 -31.340 1.00 84.44 103 PHE A CA 1
ATOM 774 C C . PHE 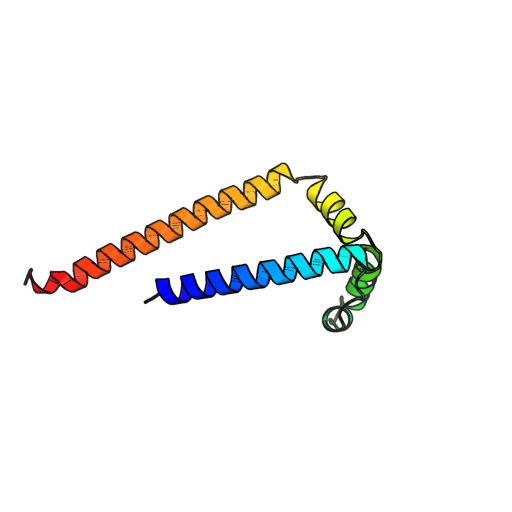A 1 103 ? 15.724 -2.447 -32.638 1.00 84.44 103 PHE A C 1
ATOM 776 O O . PHE A 1 103 ? 15.636 -3.126 -33.655 1.00 84.44 103 PHE A O 1
ATOM 783 N N . PHE A 1 104 ? 16.379 -1.283 -32.603 1.00 81.06 104 PHE A N 1
ATOM 784 C CA . PHE A 1 104 ? 17.072 -0.740 -33.775 1.00 81.06 104 PHE A CA 1
ATOM 785 C C . PHE A 1 104 ? 18.254 -1.610 -34.202 1.00 81.06 104 PHE A C 1
ATOM 787 O O . PHE A 1 104 ? 18.362 -1.940 -35.374 1.00 81.06 104 PHE A O 1
ATOM 794 N N . ALA A 1 105 ? 19.090 -2.065 -33.266 1.00 80.44 105 ALA A N 1
ATOM 795 C CA . ALA A 1 105 ? 20.221 -2.936 -33.583 1.00 80.44 105 ALA A CA 1
ATOM 796 C C . ALA A 1 105 ? 19.785 -4.259 -34.235 1.00 80.44 105 ALA A C 1
ATOM 798 O O . ALA A 1 105 ? 20.432 -4.728 -35.163 1.00 80.44 105 ALA A O 1
ATOM 799 N N . TYR A 1 106 ? 18.681 -4.854 -33.776 1.00 75.94 106 TYR A N 1
ATOM 800 C CA . TYR A 1 106 ? 18.165 -6.105 -34.336 1.00 75.94 106 TYR A CA 1
ATOM 801 C C . TYR A 1 106 ? 17.379 -5.893 -35.637 1.00 75.94 106 TYR A C 1
ATOM 803 O O . TYR A 1 106 ? 17.403 -6.746 -36.515 1.00 75.94 106 TYR A O 1
ATOM 811 N N . ARG A 1 107 ? 16.679 -4.760 -35.779 1.00 73.12 107 ARG A N 1
ATOM 812 C CA . ARG A 1 107 ? 15.894 -4.435 -36.978 1.00 73.12 107 ARG A CA 1
ATOM 813 C C . ARG A 1 107 ? 16.754 -3.939 -38.141 1.00 73.12 107 ARG A C 1
ATOM 815 O O . ARG A 1 107 ? 16.485 -4.328 -39.270 1.00 73.12 107 ARG A O 1
ATOM 822 N N . ASP A 1 108 ? 17.757 -3.110 -37.866 1.00 61.03 108 ASP A N 1
ATOM 823 C CA . ASP A 1 108 ? 18.650 -2.521 -38.874 1.00 61.03 108 ASP A CA 1
ATOM 824 C C . ASP A 1 108 ? 19.996 -3.264 -38.980 1.00 61.03 108 ASP A C 1
ATOM 826 O O . ASP A 1 108 ? 20.797 -2.968 -39.863 1.00 61.03 108 ASP A O 1
ATOM 830 N N . GLY A 1 109 ? 20.253 -4.263 -38.126 1.00 57.44 109 GLY A N 1
ATOM 831 C CA . GLY A 1 109 ? 21.449 -5.112 -38.204 1.00 57.44 109 GLY A CA 1
ATOM 832 C C . GLY A 1 109 ? 21.554 -5.914 -39.507 1.00 57.44 109 GLY A C 1
ATOM 833 O O . GLY A 1 109 ? 22.658 -6.124 -39.999 1.00 57.44 109 GLY A O 1
ATOM 834 N N . GLU A 1 110 ? 20.422 -6.270 -40.126 1.00 56.00 110 GLU A N 1
ATOM 835 C CA . GLU A 1 110 ? 20.371 -6.921 -41.449 1.00 56.00 110 GLU A CA 1
ATOM 836 C C . GLU A 1 110 ? 20.853 -6.006 -42.596 1.00 56.00 110 GLU A C 1
ATOM 838 O O . GLU A 1 110 ? 21.118 -6.483 -43.692 1.00 56.00 110 GLU A O 1
ATOM 843 N N . HIS A 1 111 ? 20.990 -4.693 -42.367 1.00 54.41 111 HIS A N 1
ATOM 844 C CA . HIS A 1 111 ? 21.532 -3.740 -43.345 1.00 54.41 111 HIS A CA 1
ATOM 845 C C . HIS A 1 111 ? 23.058 -3.542 -43.233 1.00 54.41 111 HIS A C 1
ATOM 847 O O . HIS A 1 111 ? 23.630 -2.797 -44.030 1.00 54.41 111 HIS A O 1
ATOM 853 N N . PHE A 1 112 ? 23.717 -4.184 -42.259 1.00 53.28 112 PHE A N 1
ATOM 854 C CA . PHE A 1 112 ? 25.166 -4.095 -42.025 1.00 53.28 112 PHE A CA 1
ATOM 855 C C . PHE A 1 112 ? 25.939 -5.397 -42.330 1.00 53.28 112 PHE A C 1
ATOM 857 O O . PHE A 1 112 ? 27.127 -5.465 -42.006 1.00 53.28 112 PHE A O 1
ATOM 864 N N . ALA A 1 113 ? 25.305 -6.402 -42.948 1.00 43.88 113 ALA A N 1
ATOM 865 C CA . ALA A 1 113 ? 25.936 -7.654 -43.393 1.00 43.88 113 ALA A CA 1
ATOM 866 C C . ALA A 1 113 ? 26.135 -7.708 -44.917 1.00 43.88 113 ALA A C 1
ATOM 868 O O . ALA A 1 113 ? 25.299 -7.132 -45.648 1.00 43.88 113 ALA A O 1
#

Sequence (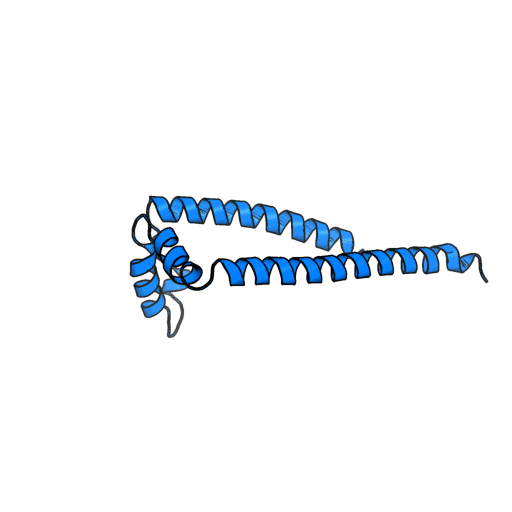113 aa):
FLVVPIALAGTYAINELREWVGWAIETNRHGAVTPQWIATMPIIGEWLNEQWTTNLGHPGGIGELIQLVSGANIGSIYRGALAAGGSAFGLLLTLLFMMIALFFAYRDGEHFA

Radius of gyration: 22.23 Å; chains: 1; bounding box: 43×34×62 Å

pLDDT: mean 79.29, std 10.17, range [43.88, 91.25]

Foldseek 3Di:
DVVVVVVVVVVVVVVVVVVVVVVLQVLLAAFDQDDPVQLPDPPCSVVSNVVSCVQRVHRRSSVVVCCVVCVVPVPPVVVVCVVVVVVVVVVVVVVVVVVVVVVCCVVCVVVVD